Protein AF-A0A9D5QEH0-F1 (afdb_monomer_lite)

Secondary structure (DSSP, 8-state):
-PPEEEEES-TTTS-HHHHHHHHHTT-EEEEE-TT--GGGS-TTS-SEEEEEEBTTB--HHHHHHHHHH-TT--EEEEE-

Structure (mmCIF, N/CA/C/O backbone):
data_AF-A0A9D5Q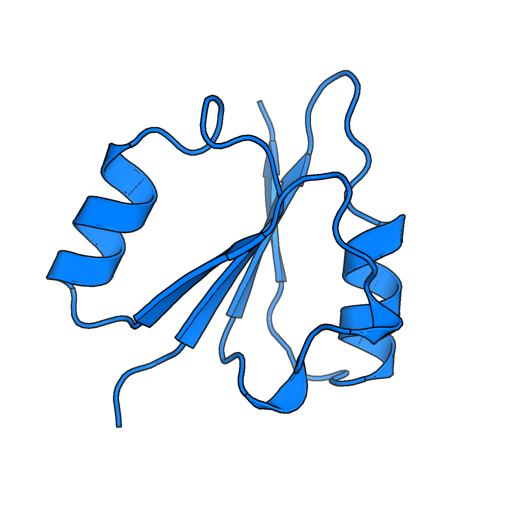EH0-F1
#
_entry.id   AF-A0A9D5QEH0-F1
#
loop_
_atom_site.group_PDB
_atom_site.id
_atom_site.type_symbol
_atom_site.label_atom_id
_atom_site.label_alt_id
_atom_site.label_comp_id
_atom_site.label_asym_id
_atom_site.label_entity_id
_atom_site.label_seq_id
_atom_site.pdbx_PDB_ins_code
_atom_site.Cartn_x
_atom_site.Cartn_y
_atom_site.Cartn_z
_atom_site.occupancy
_atom_site.B_iso_or_equiv
_atom_site.auth_seq_id
_atom_site.auth_comp_id
_atom_site.auth_asym_id
_atom_site.auth_atom_id
_atom_site.pdbx_PDB_model_num
ATOM 1 N N . MET A 1 1 ? -6.741 4.587 19.696 1.00 73.00 1 MET A N 1
ATOM 2 C CA . MET A 1 1 ? -5.733 3.996 18.788 1.00 73.00 1 MET A CA 1
ATOM 3 C C . MET A 1 1 ? -5.425 4.999 17.693 1.00 73.00 1 MET A C 1
ATOM 5 O O . MET A 1 1 ? -6.357 5.661 17.249 1.00 73.00 1 MET A O 1
ATOM 9 N N . LYS A 1 2 ? -4.152 5.149 17.305 1.00 84.69 2 LYS A N 1
ATOM 10 C CA . LYS A 1 2 ? -3.781 5.938 16.122 1.00 84.69 2 LYS A CA 1
ATOM 11 C C . LYS A 1 2 ? -4.123 5.139 14.865 1.00 84.69 2 LYS A C 1
ATOM 13 O O . LYS A 1 2 ? -4.043 3.916 14.898 1.00 84.69 2 LYS A O 1
ATOM 18 N N . LYS A 1 3 ? -4.537 5.829 13.804 1.00 93.00 3 LYS A N 1
ATOM 19 C CA . LYS A 1 3 ? -4.818 5.218 12.502 1.00 93.00 3 LYS A CA 1
ATOM 20 C C . LYS A 1 3 ? -3.514 5.043 11.724 1.00 93.00 3 LYS A C 1
ATOM 22 O O . LYS A 1 3 ? -2.710 5.976 11.712 1.00 93.00 3 LYS A O 1
ATOM 27 N N . ARG A 1 4 ? -3.302 3.881 11.103 1.00 94.19 4 ARG A N 1
ATOM 28 C CA . ARG A 1 4 ? -2.062 3.518 10.403 1.00 94.19 4 ARG A CA 1
ATOM 29 C C . ARG A 1 4 ? -2.195 3.675 8.890 1.00 94.19 4 ARG A C 1
ATOM 31 O O . ARG A 1 4 ? -3.111 3.129 8.280 1.00 94.19 4 ARG A O 1
ATOM 38 N N . ILE A 1 5 ? -1.249 4.382 8.283 1.00 92.88 5 ILE A N 1
ATOM 39 C CA . ILE A 1 5 ? -1.171 4.631 6.845 1.00 92.88 5 ILE A CA 1
ATOM 40 C C . ILE A 1 5 ? 0.095 3.976 6.295 1.00 92.88 5 ILE A C 1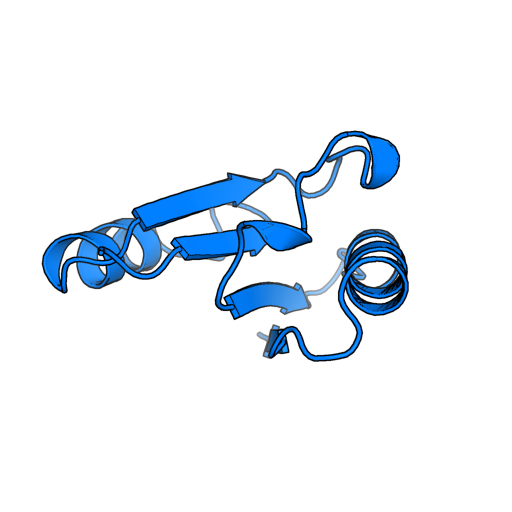
ATOM 42 O O . ILE A 1 5 ? 1.204 4.269 6.747 1.00 92.88 5 ILE A O 1
ATOM 46 N N . LEU A 1 6 ? -0.073 3.115 5.291 1.00 92.94 6 LEU A N 1
ATOM 47 C CA . LEU A 1 6 ? 1.036 2.595 4.494 1.00 92.94 6 LEU A CA 1
ATOM 48 C C . LEU A 1 6 ? 1.205 3.467 3.249 1.00 92.94 6 LEU A C 1
ATOM 50 O O . LEU A 1 6 ? 0.262 3.614 2.476 1.00 92.94 6 LEU A O 1
ATOM 54 N N . LEU A 1 7 ? 2.396 4.030 3.050 1.00 90.38 7 LEU A N 1
ATOM 55 C CA . LEU A 1 7 ? 2.749 4.795 1.851 1.00 90.38 7 LEU A CA 1
ATOM 56 C C . LEU A 1 7 ? 3.681 3.951 0.980 1.00 90.38 7 LEU A C 1
ATOM 58 O O . LEU A 1 7 ? 4.789 3.659 1.410 1.00 90.38 7 LEU A O 1
ATOM 62 N N . VAL A 1 8 ? 3.271 3.564 -0.225 1.00 89.69 8 VAL A N 1
ATOM 63 C CA . VAL A 1 8 ? 4.101 2.800 -1.173 1.00 89.69 8 VAL A CA 1
ATOM 64 C C . VAL A 1 8 ? 4.545 3.712 -2.308 1.00 89.69 8 VAL A C 1
ATOM 66 O O . VAL A 1 8 ? 3.709 4.201 -3.067 1.00 89.69 8 VAL A O 1
ATOM 69 N N . GLY A 1 9 ? 5.850 3.922 -2.457 1.00 82.88 9 GLY A N 1
ATOM 70 C CA . GLY A 1 9 ? 6.401 4.702 -3.567 1.00 82.88 9 GLY A CA 1
ATOM 71 C C . GLY A 1 9 ? 7.767 5.296 -3.256 1.00 82.88 9 GLY A C 1
ATOM 72 O O . GLY A 1 9 ? 8.448 4.873 -2.320 1.00 82.88 9 GLY A O 1
ATOM 73 N N . ASP A 1 10 ? 8.185 6.259 -4.069 1.00 74.25 10 ASP A N 1
ATOM 74 C CA . ASP A 1 10 ? 9.404 7.023 -3.831 1.00 74.25 10 ASP A CA 1
ATOM 75 C C . ASP A 1 10 ? 9.132 8.174 -2.853 1.00 74.25 10 ASP A C 1
ATOM 77 O O . ASP A 1 10 ? 8.211 8.978 -3.023 1.00 74.25 10 ASP A O 1
ATOM 81 N N . THR A 1 11 ? 9.982 8.281 -1.836 1.00 61.75 11 THR A N 1
ATOM 82 C CA . THR A 1 11 ? 10.033 9.411 -0.899 1.00 61.75 11 THR A CA 1
ATOM 83 C C . THR A 1 11 ? 10.312 10.757 -1.571 1.00 61.75 11 THR A C 1
ATOM 85 O O . THR A 1 11 ? 10.178 11.791 -0.929 1.00 61.75 11 THR A O 1
ATOM 88 N N . ALA A 1 12 ? 10.731 10.769 -2.839 1.00 61.34 12 ALA A N 1
ATOM 89 C CA . ALA A 1 12 ? 10.838 11.988 -3.632 1.00 61.34 12 ALA A CA 1
ATOM 90 C C . ALA A 1 12 ? 9.474 12.487 -4.151 1.00 61.34 12 ALA A C 1
ATOM 92 O O . ALA A 1 12 ? 9.293 13.695 -4.298 1.00 61.34 12 ALA A O 1
ATOM 93 N N . ILE A 1 13 ? 8.517 11.583 -4.414 1.00 61.56 13 ILE A N 1
ATOM 94 C CA . ILE A 1 13 ? 7.182 11.920 -4.948 1.00 61.56 13 ILE A CA 1
ATOM 95 C C . ILE A 1 13 ? 6.174 12.145 -3.826 1.00 61.56 13 ILE A C 1
ATOM 97 O O . ILE A 1 13 ? 5.333 13.036 -3.929 1.00 61.56 13 ILE A O 1
ATOM 101 N N . PHE A 1 14 ? 6.271 11.395 -2.727 1.00 67.44 14 PHE A N 1
ATOM 102 C CA . PHE A 1 14 ? 5.655 11.824 -1.479 1.00 67.44 14 PHE A CA 1
ATOM 103 C C . PHE A 1 14 ? 6.561 12.899 -0.900 1.00 67.44 14 PHE A C 1
ATOM 105 O O . PHE A 1 14 ? 7.581 12.529 -0.324 1.00 67.44 14 PHE A O 1
ATOM 112 N N . PRO A 1 15 ? 6.264 14.207 -1.046 1.00 57.62 15 PRO A N 1
ATOM 113 C CA . PRO A 1 15 ? 7.137 15.223 -0.488 1.00 57.62 15 PRO A CA 1
ATOM 114 C C . PRO A 1 15 ? 7.409 14.881 0.982 1.00 57.62 15 PRO A C 1
ATOM 116 O O . PRO A 1 15 ? 6.503 14.369 1.650 1.00 57.62 15 PRO A O 1
ATOM 119 N N . PRO A 1 16 ? 8.594 15.202 1.526 1.00 57.75 16 PRO A N 1
ATOM 120 C CA . PRO A 1 16 ? 8.899 15.030 2.951 1.00 57.75 16 PRO A CA 1
ATOM 121 C C . PRO A 1 16 ? 7.785 15.564 3.876 1.00 57.75 16 PRO A C 1
ATOM 123 O O . PRO A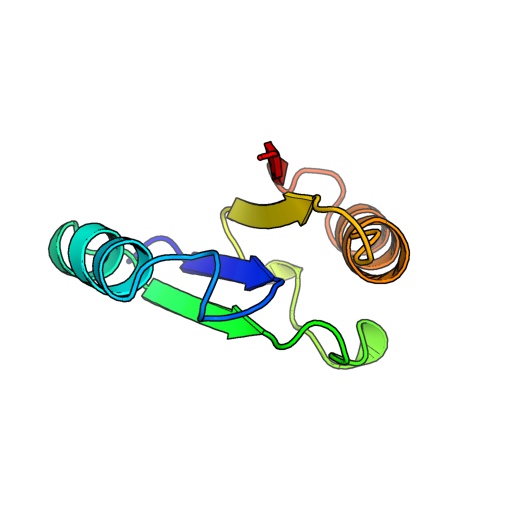 1 16 ? 7.620 15.104 5.005 1.00 57.75 16 PRO A O 1
ATOM 126 N N . GLY A 1 17 ? 6.970 16.492 3.357 1.00 64.12 17 GLY A N 1
ATOM 127 C CA . GLY A 1 17 ? 5.747 16.997 3.963 1.00 64.12 17 GLY A CA 1
ATOM 128 C C . GLY A 1 17 ? 4.585 16.007 4.115 1.00 64.12 17 GLY A C 1
ATOM 129 O O . GLY A 1 17 ? 3.905 16.121 5.118 1.00 64.12 17 GLY A O 1
ATOM 130 N N . ILE A 1 18 ? 4.321 15.028 3.235 1.00 73.38 18 ILE A N 1
ATOM 131 C CA . ILE A 1 18 ? 3.152 14.132 3.416 1.00 73.38 18 ILE A CA 1
ATOM 132 C C . ILE A 1 18 ? 3.305 13.298 4.686 1.00 73.38 18 ILE A C 1
ATOM 134 O O . ILE A 1 18 ? 2.424 13.334 5.542 1.00 73.38 18 ILE A O 1
ATOM 138 N N . SER A 1 19 ? 4.431 12.600 4.856 1.00 74.12 19 SER A N 1
ATOM 139 C CA . SER A 1 19 ? 4.658 11.813 6.072 1.00 74.12 19 SER A CA 1
ATOM 140 C C . SER A 1 19 ? 4.667 12.697 7.322 1.00 74.12 19 SER A C 1
ATOM 142 O O . SER A 1 19 ? 4.092 12.308 8.338 1.00 74.12 19 SER A O 1
ATOM 144 N N . GLY A 1 20 ? 5.250 13.901 7.239 1.00 74.25 20 GLY A N 1
ATOM 145 C CA . GLY A 1 20 ? 5.253 14.888 8.324 1.00 74.25 20 GLY A CA 1
ATOM 146 C C . GLY A 1 20 ? 3.851 15.387 8.686 1.00 74.25 20 GLY A C 1
ATOM 147 O O . GLY A 1 20 ? 3.387 15.162 9.799 1.00 74.25 20 GLY A O 1
ATOM 148 N N . THR A 1 21 ? 3.131 15.977 7.732 1.00 80.62 21 THR A N 1
ATOM 149 C CA . THR A 1 21 ? 1.771 16.519 7.895 1.00 80.62 21 THR A CA 1
ATOM 150 C C . THR A 1 21 ? 0.780 15.464 8.378 1.00 80.62 21 THR A C 1
ATOM 152 O O . THR A 1 21 ? -0.104 15.750 9.186 1.00 80.62 21 THR A O 1
ATOM 155 N N . VAL A 1 22 ? 0.895 14.231 7.888 1.00 82.19 22 VAL A N 1
ATOM 156 C CA . VAL A 1 22 ? 0.010 13.138 8.298 1.00 82.19 22 VAL A CA 1
ATOM 157 C C . VAL A 1 22 ? 0.357 12.670 9.718 1.00 82.19 22 VAL A C 1
ATOM 159 O O . VAL A 1 22 ? -0.545 12.478 10.533 1.00 82.19 22 VAL A O 1
ATOM 162 N N . SER A 1 23 ? 1.641 12.603 10.076 1.00 82.94 23 SER A N 1
ATOM 163 C CA . SER A 1 23 ? 2.063 12.295 11.451 1.00 82.94 23 SER A CA 1
ATOM 164 C C . SER A 1 23 ? 1.646 13.379 12.456 1.00 82.94 23 SER A C 1
ATOM 166 O O . SER A 1 23 ? 1.175 13.055 13.547 1.00 82.94 23 SER A O 1
ATOM 168 N N . GLU A 1 24 ? 1.739 14.661 12.084 1.00 86.50 24 GLU A N 1
ATOM 169 C CA . GLU A 1 24 ? 1.277 15.810 12.886 1.00 86.50 24 GLU A CA 1
ATOM 170 C C . GLU A 1 24 ? -0.227 15.753 13.182 1.00 86.50 24 GLU A C 1
ATOM 172 O O . GLU A 1 24 ? -0.681 16.194 14.237 1.00 86.50 24 GLU A O 1
ATOM 177 N N . ARG A 1 25 ? -1.008 15.140 12.286 1.00 88.00 25 ARG A N 1
ATOM 178 C CA . ARG A 1 25 ? -2.443 14.884 12.483 1.00 88.00 25 ARG A CA 1
ATOM 179 C C . ARG A 1 25 ? -2.735 13.650 13.345 1.00 88.00 25 ARG A C 1
ATOM 181 O O . ARG A 1 25 ? -3.897 13.300 13.529 1.00 88.00 25 ARG A O 1
ATOM 188 N N . GLY A 1 26 ? -1.705 13.001 13.888 1.00 89.31 26 GLY A N 1
ATOM 189 C CA . GLY A 1 26 ? -1.831 11.883 14.820 1.00 89.31 26 GLY A CA 1
ATOM 190 C C . GLY A 1 26 ? -1.939 10.505 14.167 1.00 89.31 26 GLY A C 1
ATOM 191 O O . GLY A 1 26 ? -2.239 9.540 14.871 1.00 89.31 26 GLY A O 1
ATOM 192 N N . TYR A 1 27 ? -1.685 10.394 12.864 1.00 91.06 27 TYR A N 1
ATOM 193 C CA . TYR A 1 27 ? -1.602 9.108 12.171 1.00 91.06 27 TYR A CA 1
ATOM 194 C C . TYR A 1 27 ? -0.221 8.470 12.368 1.00 91.06 27 TYR A C 1
ATOM 196 O O . TYR A 1 27 ? 0.780 9.158 12.562 1.00 91.06 27 TYR A O 1
ATOM 204 N N . GLU A 1 28 ? -0.164 7.145 12.323 1.00 92.00 28 GLU A N 1
ATOM 205 C CA . GLU A 1 28 ? 1.087 6.400 12.191 1.00 92.00 28 GLU A CA 1
ATOM 206 C C . GLU A 1 28 ? 1.371 6.194 10.703 1.00 92.00 28 GLU A C 1
ATOM 208 O O . GLU A 1 28 ? 0.509 5.697 9.982 1.00 92.00 28 GLU A O 1
ATOM 213 N N . VAL A 1 29 ? 2.554 6.586 10.234 1.00 89.50 29 VAL A N 1
ATOM 214 C CA . VAL A 1 29 ? 2.928 6.488 8.819 1.00 89.50 29 VAL A CA 1
ATOM 215 C C . VAL A 1 29 ? 4.086 5.512 8.664 1.00 89.50 29 VAL A C 1
ATOM 217 O O . VAL A 1 29 ? 5.140 5.694 9.272 1.00 89.50 29 VAL A O 1
ATOM 220 N N . ASN A 1 30 ? 3.920 4.508 7.804 1.00 90.06 30 ASN A N 1
ATOM 221 C CA . ASN A 1 30 ? 4.998 3.614 7.398 1.00 90.06 30 ASN A CA 1
ATOM 222 C C . ASN A 1 30 ? 5.204 3.732 5.892 1.00 90.06 30 ASN A C 1
ATOM 224 O O . ASN A 1 30 ? 4.344 3.342 5.101 1.00 90.06 30 ASN A O 1
ATOM 228 N N . THR A 1 31 ? 6.364 4.245 5.501 1.00 88.19 31 THR A N 1
ATOM 229 C CA . THR A 1 31 ? 6.754 4.304 4.095 1.00 88.19 31 THR A CA 1
ATOM 230 C C . THR A 1 31 ? 7.409 2.992 3.678 1.00 88.19 31 THR A C 1
ATOM 232 O O . THR A 1 31 ? 8.318 2.495 4.341 1.00 88.19 31 THR A O 1
ATOM 235 N N . LEU A 1 32 ? 6.941 2.439 2.567 1.00 88.62 32 LEU A N 1
ATOM 236 C CA . LEU A 1 32 ? 7.438 1.242 1.917 1.00 88.62 32 LEU A CA 1
ATOM 237 C C . LEU A 1 32 ? 8.067 1.649 0.574 1.00 88.62 32 LEU A C 1
ATOM 239 O O . LEU A 1 32 ? 7.449 2.402 -0.185 1.00 88.62 32 LEU A O 1
ATOM 243 N N . PRO A 1 33 ? 9.277 1.164 0.251 1.00 86.75 33 PRO A N 1
ATOM 244 C CA . PRO A 1 33 ? 9.898 1.459 -1.032 1.00 86.75 33 PRO A CA 1
ATOM 245 C C . PRO A 1 33 ? 9.129 0.786 -2.175 1.00 86.75 33 PRO A C 1
ATOM 247 O O . PRO A 1 33 ? 8.471 -0.236 -1.981 1.00 86.75 33 PRO A O 1
ATOM 250 N N . ARG A 1 34 ? 9.307 1.289 -3.402 1.00 86.38 34 ARG A N 1
ATOM 251 C CA . ARG A 1 34 ? 8.769 0.677 -4.636 1.00 86.38 34 ARG A CA 1
ATOM 252 C C . ARG A 1 34 ? 9.147 -0.803 -4.812 1.00 86.38 34 ARG A C 1
ATOM 254 O O . ARG A 1 34 ? 8.460 -1.536 -5.509 1.00 86.38 34 ARG A O 1
ATOM 261 N N . THR A 1 35 ? 10.244 -1.231 -4.189 1.00 87.75 35 THR A N 1
ATOM 262 C CA . THR A 1 35 ? 10.793 -2.595 -4.241 1.00 87.75 35 THR A CA 1
ATOM 263 C C . THR A 1 35 ? 10.365 -3.475 -3.064 1.00 87.75 35 THR A C 1
ATOM 265 O O . THR A 1 35 ? 10.944 -4.544 -2.865 1.00 87.75 35 THR A O 1
ATOM 268 N N . VAL A 1 36 ? 9.401 -3.032 -2.247 1.00 91.12 36 VAL A N 1
ATOM 269 C CA . VAL A 1 36 ? 8.915 -3.815 -1.107 1.00 91.12 36 VAL A CA 1
ATOM 270 C C . VAL A 1 36 ? 8.392 -5.174 -1.571 1.00 91.12 36 VAL A C 1
ATOM 272 O O . VAL A 1 36 ? 7.634 -5.265 -2.532 1.00 91.12 36 VAL A O 1
ATOM 275 N N . ASP A 1 37 ? 8.786 -6.234 -0.866 1.00 93.38 37 ASP A N 1
ATOM 276 C CA . ASP A 1 37 ? 8.190 -7.554 -1.049 1.00 93.38 37 ASP A CA 1
ATOM 277 C C . ASP A 1 37 ? 6.804 -7.572 -0.380 1.00 93.38 37 ASP A C 1
ATOM 279 O O . ASP A 1 37 ? 6.723 -7.522 0.855 1.00 93.38 37 ASP A O 1
ATOM 283 N N . PRO A 1 38 ? 5.706 -7.647 -1.153 1.00 92.38 38 PRO A N 1
ATOM 284 C CA . PRO A 1 38 ? 4.360 -7.552 -0.608 1.00 92.38 38 PRO A CA 1
ATOM 285 C C . PRO A 1 38 ? 3.981 -8.731 0.298 1.00 92.38 38 PRO A C 1
ATOM 287 O O . PRO A 1 38 ? 3.052 -8.600 1.096 1.00 92.38 38 PRO A O 1
ATOM 290 N N . ALA A 1 39 ? 4.687 -9.865 0.224 1.00 92.62 39 ALA A N 1
ATOM 291 C CA . ALA A 1 39 ? 4.456 -11.004 1.113 1.00 92.62 39 ALA A CA 1
ATOM 292 C C . ALA A 1 39 ? 4.952 -10.752 2.547 1.00 92.62 39 ALA A C 1
ATOM 294 O O . ALA A 1 39 ? 4.573 -11.470 3.472 1.00 92.62 39 ALA A O 1
ATOM 295 N N . ARG A 1 40 ? 5.800 -9.736 2.745 1.00 93.06 40 ARG A N 1
ATOM 296 C CA . ARG A 1 40 ? 6.402 -9.393 4.043 1.00 93.06 40 ARG A CA 1
ATOM 297 C C . ARG A 1 40 ? 5.714 -8.225 4.746 1.00 93.06 40 ARG A C 1
ATOM 299 O O . ARG A 1 40 ? 6.160 -7.820 5.818 1.00 93.06 40 ARG A O 1
ATOM 306 N N . VAL A 1 41 ? 4.667 -7.667 4.145 1.00 93.69 41 VAL A N 1
ATOM 307 C CA . VAL A 1 41 ? 3.949 -6.507 4.674 1.00 93.69 41 VAL A CA 1
ATOM 308 C C . VAL A 1 41 ? 2.715 -6.964 5.449 1.00 93.69 41 VAL A C 1
ATOM 310 O O . VAL A 1 41 ? 1.921 -7.771 4.970 1.00 93.69 41 VAL A O 1
ATOM 313 N N . ASP A 1 42 ? 2.534 -6.414 6.647 1.00 94.00 42 ASP A N 1
ATOM 314 C CA . ASP A 1 42 ? 1.327 -6.614 7.450 1.00 94.00 42 ASP A CA 1
ATOM 315 C C . ASP A 1 42 ? 0.195 -5.680 6.984 1.00 94.00 42 ASP A C 1
ATOM 317 O O . ASP A 1 42 ? -0.016 -4.593 7.526 1.00 94.00 42 ASP A O 1
ATOM 321 N N . TRP A 1 43 ? -0.541 -6.120 5.963 1.00 94.06 43 TRP A N 1
ATOM 322 C CA . TRP A 1 43 ? -1.670 -5.388 5.372 1.00 94.06 43 TRP A CA 1
ATOM 323 C C . TRP A 1 43 ? -2.903 -5.273 6.283 1.00 94.06 43 TRP A C 1
ATOM 325 O O . TRP A 1 43 ? -3.766 -4.427 6.047 1.00 94.06 43 TRP A O 1
ATOM 335 N N . GLN A 1 44 ? -3.018 -6.127 7.303 1.00 93.69 44 GLN A N 1
ATOM 336 C CA . GLN A 1 44 ? -4.173 -6.164 8.211 1.00 93.69 44 GLN A CA 1
ATOM 337 C C . GLN A 1 44 ? -4.100 -5.073 9.278 1.00 93.69 44 GLN A C 1
ATOM 339 O O . GLN A 1 44 ? -5.120 -4.585 9.755 1.00 93.69 44 GLN A O 1
ATOM 344 N N . SER A 1 45 ? -2.886 -4.659 9.625 1.00 92.12 45 SER A N 1
ATOM 345 C CA . SER A 1 45 ? -2.654 -3.556 10.5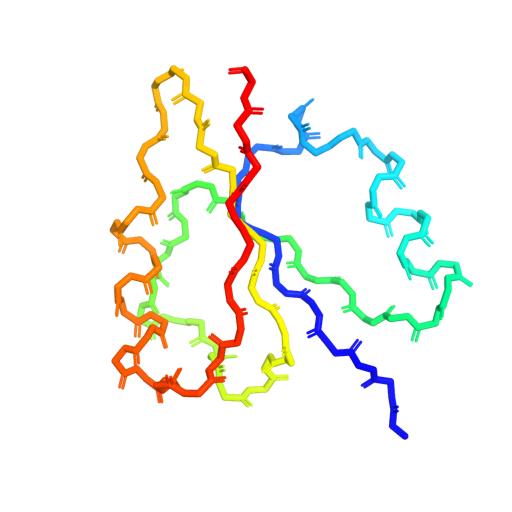57 1.00 92.12 45 SER A CA 1
ATOM 346 C C . SER A 1 45 ? -2.858 -2.159 9.958 1.00 92.12 45 SER A C 1
ATOM 348 O O . SER A 1 45 ? -2.826 -1.175 10.696 1.00 92.12 45 SER A O 1
ATOM 350 N N . ALA A 1 46 ? -3.003 -2.049 8.635 1.00 94.38 46 ALA A N 1
ATOM 351 C CA . ALA A 1 46 ? -3.172 -0.778 7.946 1.00 94.38 46 ALA A CA 1
ATOM 352 C C . ALA A 1 46 ? -4.644 -0.354 7.926 1.00 94.38 46 ALA A C 1
ATOM 354 O O . ALA A 1 46 ? -5.526 -1.156 7.629 1.00 94.38 46 ALA A O 1
ATOM 355 N N . ASP A 1 47 ? -4.902 0.929 8.176 1.00 95.44 47 ASP A N 1
ATOM 356 C CA . ASP A 1 47 ? -6.226 1.524 7.995 1.00 95.44 47 ASP A CA 1
ATOM 357 C C . ASP A 1 47 ? -6.409 2.103 6.589 1.00 95.44 47 ASP A C 1
ATOM 359 O O . ASP A 1 47 ? -7.538 2.188 6.115 1.00 95.44 47 ASP A O 1
ATOM 363 N N . VAL A 1 48 ? -5.321 2.533 5.937 1.00 94.50 48 VAL A N 1
ATOM 364 C CA . VAL A 1 48 ? -5.315 3.067 4.566 1.00 94.50 48 VAL A CA 1
ATOM 365 C C . VAL A 1 48 ? -3.995 2.721 3.875 1.00 94.50 48 VAL A C 1
ATOM 367 O O . VAL A 1 48 ? -2.920 2.821 4.473 1.00 94.50 48 VAL A O 1
ATOM 370 N N . LEU A 1 49 ? -4.080 2.369 2.594 1.00 94.06 49 LEU A N 1
ATOM 371 C CA . LEU A 1 49 ? -2.953 2.289 1.672 1.00 94.06 49 LEU A CA 1
ATOM 372 C C . LEU A 1 49 ? -2.946 3.521 0.764 1.00 94.06 49 LEU A C 1
ATOM 374 O O . LEU A 1 49 ? -3.953 3.848 0.142 1.00 94.06 49 LEU A O 1
ATOM 378 N N . VAL A 1 50 ? -1.805 4.187 0.647 1.00 91.31 50 VAL A N 1
ATOM 379 C CA . VAL A 1 50 ? -1.578 5.222 -0.363 1.00 91.31 50 VAL A CA 1
ATOM 380 C C . VAL A 1 50 ? -0.442 4.752 -1.249 1.00 91.31 50 VAL A C 1
ATOM 382 O O . VAL A 1 50 ? 0.640 4.440 -0.755 1.00 91.31 50 VAL A O 1
ATOM 385 N N . ALA A 1 51 ? -0.681 4.696 -2.550 1.00 90.50 51 ALA A N 1
ATOM 386 C CA . ALA A 1 51 ? 0.304 4.239 -3.510 1.00 90.50 51 ALA A CA 1
ATOM 387 C C . ALA A 1 51 ? 0.560 5.308 -4.567 1.00 90.50 51 ALA A C 1
ATOM 389 O O . ALA A 1 51 ? -0.364 5.909 -5.117 1.00 90.50 51 ALA A O 1
ATOM 390 N N . GLU A 1 52 ? 1.833 5.547 -4.838 1.00 87.56 52 GLU A N 1
ATOM 391 C CA . GLU A 1 52 ? 2.266 6.367 -5.954 1.00 87.56 52 GLU A CA 1
ATOM 392 C C . GLU A 1 52 ? 1.928 5.667 -7.277 1.00 87.56 52 GLU A C 1
ATOM 394 O O . GLU A 1 52 ? 2.148 4.469 -7.421 1.00 87.56 52 GLU A O 1
ATOM 399 N N . HIS A 1 53 ? 1.446 6.415 -8.262 1.00 87.69 53 HIS A N 1
ATOM 400 C CA . HIS A 1 53 ? 1.310 5.955 -9.636 1.00 87.69 53 HIS A CA 1
ATOM 401 C C . HIS A 1 53 ? 1.920 7.004 -10.571 1.00 87.69 53 HIS A C 1
ATOM 403 O O . HIS A 1 53 ? 1.319 8.039 -10.846 1.00 87.69 53 HIS A O 1
ATOM 409 N N . SER A 1 54 ? 3.146 6.759 -11.027 1.00 83.75 54 SER A N 1
ATOM 410 C CA . SER A 1 54 ? 3.932 7.722 -11.803 1.00 83.75 54 SER A CA 1
ATOM 411 C C . SER A 1 54 ? 4.611 7.05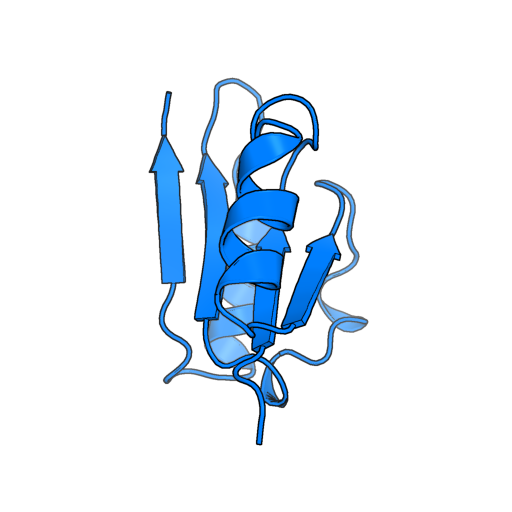7 -12.998 1.00 83.75 54 SER A C 1
ATOM 413 O O . SER A 1 54 ? 4.617 5.831 -13.144 1.00 83.75 54 SER A O 1
ATOM 415 N N . SER A 1 55 ? 5.185 7.864 -13.892 1.00 77.81 55 SER A N 1
ATOM 416 C CA . SER A 1 55 ? 5.956 7.347 -15.021 1.00 77.81 55 SER A CA 1
ATOM 417 C C . SER A 1 55 ? 7.148 6.524 -14.513 1.00 77.81 55 SER A C 1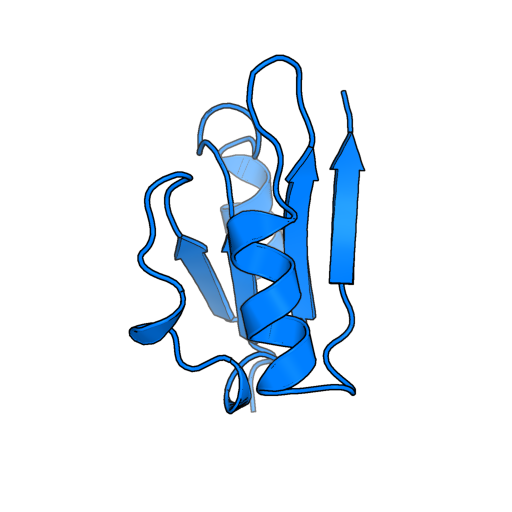
ATOM 419 O O . SER A 1 55 ? 8.089 7.038 -13.915 1.00 77.81 55 SER A O 1
ATOM 421 N N . GLY A 1 56 ? 7.097 5.211 -14.744 1.00 79.94 56 GLY A N 1
ATOM 422 C CA . GLY A 1 56 ? 8.118 4.267 -14.283 1.00 79.94 56 GLY A CA 1
ATOM 423 C C . GLY A 1 56 ? 7.798 3.557 -12.966 1.00 79.94 56 GLY A C 1
ATOM 424 O O . GLY A 1 56 ? 8.635 2.787 -12.493 1.00 79.94 56 GLY A O 1
ATOM 425 N N . PHE A 1 57 ? 6.608 3.758 -12.390 1.00 83.44 57 PHE A N 1
ATOM 426 C CA . PHE A 1 57 ? 6.139 2.961 -11.261 1.00 83.44 57 PHE A CA 1
ATOM 427 C C . PHE A 1 57 ? 4.662 2.581 -11.397 1.00 83.44 57 PHE A C 1
ATOM 429 O O . PHE A 1 57 ? 3.769 3.419 -11.282 1.00 83.44 57 PHE A O 1
ATOM 436 N N . ASP A 1 58 ? 4.435 1.284 -11.605 1.00 87.38 58 ASP A N 1
ATOM 437 C CA . ASP A 1 58 ? 3.131 0.649 -11.466 1.00 87.38 58 ASP A CA 1
ATOM 438 C C . ASP A 1 58 ? 2.957 0.171 -10.009 1.00 87.38 58 ASP A C 1
ATOM 440 O O . ASP A 1 58 ? 3.732 -0.682 -9.560 1.00 87.38 58 ASP A O 1
ATOM 444 N N . PRO A 1 59 ? 1.970 0.688 -9.253 1.00 87.69 59 PRO A N 1
ATOM 445 C CA . PRO A 1 59 ? 1.716 0.255 -7.884 1.00 87.69 59 PRO A CA 1
ATOM 446 C C . PRO A 1 59 ? 0.950 -1.070 -7.769 1.00 87.69 59 PRO A C 1
ATOM 448 O O . PRO A 1 59 ? 0.898 -1.637 -6.671 1.00 87.69 59 PRO A O 1
ATOM 451 N N . PHE A 1 60 ? 0.332 -1.581 -8.841 1.00 90.12 60 PHE A N 1
ATOM 452 C CA . PHE A 1 60 ? -0.520 -2.776 -8.780 1.00 90.12 60 PHE A CA 1
ATOM 453 C C . PHE A 1 60 ? 0.195 -4.041 -8.278 1.00 90.12 60 PHE A C 1
ATOM 455 O O . PHE A 1 60 ? -0.399 -4.737 -7.451 1.00 90.12 60 PHE A O 1
ATOM 462 N N . PRO A 1 61 ? 1.468 -4.320 -8.627 1.00 90.12 61 PRO A N 1
ATOM 463 C CA . PRO A 1 61 ? 2.220 -5.440 -8.058 1.00 90.12 61 PRO A CA 1
ATOM 464 C C . PRO A 1 61 ? 2.319 -5.436 -6.523 1.00 90.12 61 PRO A C 1
ATOM 466 O O . PRO A 1 61 ? 2.473 -6.497 -5.921 1.00 90.12 61 PRO A O 1
ATOM 469 N N . VAL A 1 62 ? 2.199 -4.268 -5.881 1.00 88.38 62 VAL A N 1
ATOM 470 C CA . VAL A 1 62 ? 2.165 -4.134 -4.414 1.00 88.38 62 VAL A CA 1
ATOM 471 C C . VAL A 1 62 ? 0.724 -4.079 -3.890 1.00 88.38 62 VAL A C 1
ATOM 473 O O . VAL A 1 62 ? 0.404 -4.693 -2.872 1.00 88.38 62 VAL A O 1
ATOM 476 N N . CYS A 1 63 ? -0.168 -3.384 -4.599 1.00 88.50 63 CYS A N 1
ATOM 477 C CA . CYS A 1 63 ? -1.544 -3.139 -4.161 1.00 88.50 63 CYS A CA 1
ATOM 478 C C . CYS A 1 63 ? -2.469 -4.357 -4.313 1.00 88.50 63 CYS A C 1
ATOM 480 O O . CYS A 1 63 ? -3.370 -4.551 -3.496 1.00 88.50 63 CYS A O 1
ATOM 482 N N . ASP A 1 64 ? -2.263 -5.207 -5.320 1.00 93.19 64 ASP A N 1
ATOM 483 C CA . ASP A 1 64 ? -3.075 -6.412 -5.510 1.00 93.19 64 ASP A CA 1
ATOM 484 C C . ASP A 1 64 ? -2.915 -7.431 -4.370 1.00 93.19 64 ASP A C 1
ATOM 486 O O . ASP A 1 64 ? -3.931 -7.924 -3.865 1.00 93.19 64 ASP A O 1
ATOM 490 N N . PRO A 1 65 ? -1.688 -7.746 -3.910 1.00 94.50 65 PRO A N 1
ATOM 491 C CA . PRO A 1 65 ? -1.488 -8.521 -2.690 1.00 94.50 65 PRO A CA 1
ATOM 492 C C . PRO A 1 65 ? -2.144 -7.889 -1.460 1.00 94.50 65 PRO A C 1
ATOM 494 O O . PRO A 1 65 ? -2.779 -8.608 -0.689 1.00 94.50 65 PRO A O 1
ATOM 497 N N . ALA A 1 66 ? -2.060 -6.562 -1.311 1.00 93.56 66 ALA A N 1
ATOM 498 C CA . ALA A 1 66 ? -2.701 -5.849 -0.208 1.00 93.56 66 ALA A CA 1
ATOM 499 C C . ALA A 1 66 ? -4.223 -6.049 -0.214 1.00 93.56 66 ALA A C 1
ATOM 501 O O . ALA A 1 66 ? -4.801 -6.408 0.809 1.00 93.56 66 ALA A O 1
ATOM 502 N N . ARG A 1 67 ? -4.865 -5.929 -1.385 1.00 93.69 67 ARG A N 1
ATOM 503 C CA . ARG A 1 67 ? -6.302 -6.188 -1.564 1.00 93.69 67 ARG A CA 1
ATOM 504 C C . ARG A 1 67 ? -6.676 -7.646 -1.295 1.00 93.69 67 ARG A C 1
ATOM 506 O O . ARG A 1 67 ? -7.729 -7.906 -0.727 1.00 93.69 67 ARG A O 1
ATOM 513 N N . LYS A 1 68 ? -5.847 -8.614 -1.700 1.00 94.75 68 LYS A N 1
ATOM 514 C CA . LYS A 1 68 ? -6.093 -10.037 -1.395 1.00 94.75 68 LYS A CA 1
ATOM 515 C C . LYS A 1 68 ? -6.008 -10.315 0.105 1.00 94.75 68 LYS A C 1
ATOM 517 O O . LYS A 1 68 ? -6.817 -11.080 0.620 1.00 94.75 68 LYS A O 1
ATOM 522 N N . ALA A 1 69 ? -5.039 -9.708 0.786 1.00 95.00 69 ALA A N 1
ATOM 523 C CA . ALA A 1 69 ? -4.836 -9.878 2.218 1.00 95.00 69 ALA A CA 1
ATOM 524 C C . ALA A 1 69 ? -5.899 -9.146 3.048 1.00 95.00 69 ALA A C 1
ATOM 526 O O . ALA A 1 69 ? -6.360 -9.698 4.041 1.00 95.00 69 ALA A O 1
ATOM 527 N N . ASN A 1 70 ? -6.297 -7.938 2.641 1.00 95.38 70 ASN A N 1
ATOM 528 C CA . ASN A 1 70 ? -7.295 -7.095 3.297 1.00 95.38 70 ASN A CA 1
ATOM 529 C C . ASN A 1 70 ? -8.236 -6.465 2.242 1.00 95.38 70 ASN A C 1
ATOM 531 O O . ASN A 1 70 ? -7.998 -5.345 1.785 1.00 95.38 70 ASN A O 1
ATOM 535 N N . PRO A 1 71 ? -9.321 -7.163 1.846 1.00 95.12 71 PRO A N 1
ATOM 536 C CA . PRO A 1 71 ? -10.229 -6.703 0.786 1.00 95.12 71 PRO A CA 1
ATOM 537 C C . PRO A 1 71 ? -10.970 -5.399 1.090 1.00 95.12 71 PRO A C 1
ATOM 539 O O . PRO A 1 71 ? -11.451 -4.740 0.172 1.00 95.12 71 PRO A O 1
ATOM 542 N N . SER A 1 72 ? -11.079 -5.036 2.369 1.00 94.44 72 SER A N 1
ATOM 543 C CA . SER A 1 72 ? -11.711 -3.800 2.832 1.00 94.44 72 SER A CA 1
ATOM 544 C C . SER A 1 72 ? -10.746 -2.624 2.965 1.00 94.44 72 SER A C 1
ATOM 546 O O . SER A 1 72 ? -11.204 -1.532 3.294 1.00 94.44 72 SER A O 1
ATOM 548 N N . LEU A 1 73 ? -9.441 -2.826 2.745 1.00 94.50 73 LEU A N 1
ATOM 549 C CA . LEU A 1 73 ? -8.432 -1.778 2.886 1.00 94.50 73 LEU A CA 1
ATOM 550 C C . LEU A 1 73 ? -8.686 -0.656 1.868 1.00 94.50 73 LEU A C 1
ATOM 552 O O . LEU A 1 73 ? -8.551 -0.890 0.663 1.00 94.50 73 LEU A O 1
ATOM 556 N N . PRO A 1 74 ? -9.019 0.569 2.310 1.00 94.44 74 PRO A N 1
ATOM 557 C CA . PRO A 1 74 ? -9.113 1.710 1.416 1.00 94.44 74 PRO A CA 1
ATOM 558 C C . PRO A 1 74 ? -7.754 1.980 0.768 1.00 94.44 74 PRO A C 1
ATOM 560 O O . PRO A 1 74 ? -6.736 2.060 1.461 1.00 94.44 74 PRO A O 1
ATOM 563 N N . ALA A 1 75 ? -7.750 2.151 -0.553 1.00 92.19 75 ALA A N 1
ATOM 564 C CA . ALA A 1 75 ? -6.561 2.474 -1.330 1.00 92.19 75 ALA A CA 1
ATOM 565 C C . ALA A 1 75 ? -6.730 3.826 -2.036 1.00 92.19 75 ALA A C 1
ATOM 567 O O . ALA A 1 75 ? -7.759 4.083 -2.662 1.00 92.19 75 ALA A O 1
ATOM 568 N N . ILE A 1 76 ? -5.711 4.679 -1.944 1.00 90.25 76 ILE A N 1
ATOM 569 C CA . ILE A 1 76 ? -5.630 5.971 -2.630 1.00 90.25 76 ILE A CA 1
ATOM 570 C C . ILE A 1 76 ? -4.440 5.920 -3.584 1.00 90.25 76 ILE A C 1
ATOM 572 O O . ILE A 1 76 ? -3.314 5.679 -3.153 1.00 90.25 76 ILE A O 1
ATOM 576 N N . PHE A 1 77 ? -4.679 6.182 -4.867 1.00 88.19 77 PHE A N 1
ATOM 577 C CA . PHE A 1 77 ? -3.617 6.294 -5.863 1.00 88.19 77 PHE A CA 1
ATOM 578 C C . PHE A 1 77 ? -3.297 7.763 -6.110 1.00 88.19 77 PHE A C 1
ATOM 580 O O . PHE A 1 77 ? -4.184 8.544 -6.454 1.00 88.19 77 PHE A O 1
ATOM 587 N N . VAL A 1 78 ? -2.035 8.137 -5.916 1.00 84.25 78 VAL A N 1
ATOM 588 C CA . VAL A 1 78 ? -1.542 9.494 -6.165 1.00 84.25 78 VAL A CA 1
ATOM 589 C C . VAL A 1 78 ? -0.838 9.501 -7.512 1.00 84.25 78 VAL A C 1
ATOM 591 O O . VAL A 1 78 ? 0.193 8.852 -7.667 1.00 84.25 78 VAL A O 1
ATOM 594 N N . THR A 1 79 ? -1.405 10.222 -8.476 1.00 80.44 79 THR A N 1
ATOM 595 C CA . THR A 1 79 ? -0.864 10.365 -9.833 1.00 80.44 79 THR A CA 1
ATOM 596 C C . THR A 1 79 ? -0.251 11.747 -10.031 1.00 80.44 79 THR A C 1
ATOM 598 O O . THR A 1 79 ? -0.789 12.724 -9.507 1.00 80.44 79 THR A O 1
ATOM 601 N N . ALA A 1 80 ? 0.839 11.825 -10.797 1.00 67.81 80 ALA A N 1
ATOM 602 C CA . ALA A 1 80 ? 1.403 13.083 -11.296 1.00 67.81 80 ALA A CA 1
ATOM 603 C C . ALA A 1 80 ? 0.775 13.487 -12.638 1.00 67.81 80 ALA A C 1
ATOM 605 O O . ALA A 1 80 ? 0.427 12.568 -13.416 1.00 67.81 80 ALA A O 1
#

Radius of gyration: 11.85 Å; chains: 1; bounding box: 22×28×34 Å

Sequence (80 aa):
MKKRILLVGDTAIFPPGISGTVSERGYEVNTLPRTVDPARVDWQSADVLVAEHSSGFDPFPVCDPARKANPSLPAIFVTA

pLDDT: mean 86.19, std 9.76, range [57.62, 95.44]

Foldseek 3Di:
DAAEEEEEEDCVVVPPCVCVVCVVVRHHYDYDYLPDDLVPDDLVSHQEYEYEDEDPGDCCVNVVSSCVNPVPHHYHYDYD